Protein AF-A0A317PC84-F1 (afdb_monomer_lite)

Foldseek 3Di:
DDDDPPPPQQQAAFLVLQVPDDDPPLDDPLVVVVSVVQVVQDDSGAGHAPVVDDLQVCCVSFVAKFKWFFDDDDDPPPGFIAGQGHRDDPDDQWADGDHPDGPVVTDDPVCNVVVVVQQSVCQRHQHKDKDFFDWGQGPNDTWTKIKIWGWHQDPPSGIMIIIGIDTNPVPD

pLDDT: mean 80.76, std 15.71, range [37.75, 96.94]

Radius of gyration: 16.22 Å; chains: 1; bounding box: 39×32×60 Å

Organism: NCBI:txid274592

Sequence (172 aa):
MSDNETARSPVFASAEAINQFSLPAGAPLAAKAFVALWHASRAHDRPPPAESFDLADLGGTYPYLARICERGGDYGPGGDLIWAECATMASWPFARPVIGKPLSESLPAHSVRRVQAAFREVIATGMPSYFEITTWLHDGSELALGRLAVPVEGALGSVDLLALWVPRDDIR

InterPro domains:
  IPR035965 PAS domain superfamily [SSF55785] (97-154)

Structure (mmCIF, N/CA/C/O backbone):
data_AF-A0A317PC84-F1
#
_entry.id   AF-A0A317PC84-F1
#
loop_
_atom_site.group_PDB
_atom_site.id
_atom_site.type_symbol
_atom_site.label_atom_id
_atom_site.label_alt_id
_atom_site.label_comp_id
_atom_site.label_asym_id
_atom_site.label_entity_id
_atom_site.label_seq_id
_atom_site.pdbx_PDB_ins_code
_atom_site.Cartn_x
_atom_site.Cartn_y
_atom_site.Cartn_z
_atom_site.occupancy
_atom_site.B_iso_or_equiv
_atom_site.auth_seq_id
_atom_site.auth_comp_id
_atom_site.auth_asym_id
_atom_site.auth_atom_id
_atom_site.pdbx_PDB_model_num
ATOM 1 N N . MET A 1 1 ? 8.770 17.722 -37.851 1.00 37.75 1 MET A N 1
ATOM 2 C CA . MET A 1 1 ? 9.862 17.247 -36.980 1.00 37.75 1 MET A CA 1
ATOM 3 C C . MET A 1 1 ? 9.185 16.877 -35.682 1.00 37.75 1 MET A C 1
ATOM 5 O O . MET A 1 1 ? 8.698 17.768 -35.007 1.00 37.75 1 MET A O 1
ATOM 9 N N . SER A 1 2 ? 8.963 15.582 -35.472 1.00 39.25 2 SER A N 1
ATOM 10 C CA . SER A 1 2 ? 8.292 15.074 -34.277 1.00 39.25 2 SER A CA 1
ATOM 11 C C . SER A 1 2 ? 9.354 14.930 -33.201 1.00 39.25 2 SER A C 1
ATOM 13 O O . SER A 1 2 ? 10.253 14.101 -33.349 1.00 39.25 2 SER A O 1
ATOM 15 N N . ASP A 1 3 ? 9.292 15.784 -32.186 1.00 39.38 3 ASP A N 1
ATOM 16 C CA . ASP A 1 3 ? 10.182 15.686 -31.040 1.00 39.38 3 ASP A CA 1
ATOM 17 C C . ASP A 1 3 ? 9.847 14.415 -30.265 1.00 39.38 3 ASP A C 1
ATOM 19 O O . ASP A 1 3 ? 8.717 14.168 -29.847 1.00 39.38 3 ASP A O 1
ATOM 23 N N . ASN A 1 4 ? 10.867 13.572 -30.170 1.00 39.25 4 ASN A N 1
ATOM 24 C CA . ASN A 1 4 ? 10.875 12.304 -29.473 1.00 39.25 4 ASN A CA 1
ATOM 25 C C . ASN A 1 4 ? 10.811 12.618 -27.970 1.00 39.25 4 ASN A C 1
ATOM 27 O O . ASN A 1 4 ? 11.842 12.892 -27.346 1.00 39.25 4 ASN A O 1
ATOM 31 N N . GLU A 1 5 ? 9.609 12.628 -27.389 1.00 40.06 5 GLU A N 1
ATOM 32 C CA . GLU A 1 5 ? 9.440 12.626 -25.937 1.00 40.06 5 GLU A CA 1
ATOM 33 C C . GLU A 1 5 ? 10.105 11.356 -25.408 1.00 40.06 5 GLU A C 1
ATOM 35 O O . GLU A 1 5 ? 9.612 10.237 -25.536 1.00 40.06 5 GLU A O 1
ATOM 40 N N . THR A 1 6 ? 11.314 11.535 -24.886 1.00 42.50 6 THR A N 1
ATOM 41 C CA . THR A 1 6 ? 12.069 10.473 -24.244 1.00 42.50 6 THR A CA 1
ATOM 42 C C . THR A 1 6 ? 11.286 10.121 -22.994 1.00 42.50 6 THR A C 1
ATOM 44 O O . THR A 1 6 ? 11.339 10.863 -22.013 1.00 42.50 6 THR A O 1
ATOM 47 N N . ALA A 1 7 ? 10.527 9.024 -23.049 1.00 40.84 7 ALA A N 1
ATOM 48 C CA . ALA A 1 7 ? 9.950 8.398 -21.873 1.00 40.84 7 ALA A CA 1
ATOM 49 C C . ALA A 1 7 ? 11.092 8.225 -20.867 1.00 40.84 7 ALA A C 1
ATOM 51 O O . ALA A 1 7 ? 11.995 7.410 -21.063 1.00 40.84 7 ALA A O 1
ATOM 52 N N . ARG A 1 8 ? 11.127 9.083 -19.844 1.00 42.31 8 ARG A N 1
ATOM 53 C CA . ARG A 1 8 ? 12.091 8.951 -18.759 1.00 42.31 8 ARG A CA 1
ATOM 54 C C . ARG A 1 8 ? 11.723 7.659 -18.056 1.00 42.31 8 ARG A C 1
ATOM 56 O O . ARG A 1 8 ? 10.732 7.628 -17.333 1.00 42.31 8 ARG A O 1
ATOM 63 N N . SER A 1 9 ? 12.496 6.604 -18.296 1.00 45.34 9 SER A N 1
ATOM 64 C CA . SER A 1 9 ? 12.434 5.416 -17.458 1.00 45.34 9 SER A CA 1
ATOM 65 C C . SER A 1 9 ? 12.552 5.872 -16.002 1.00 45.34 9 SER A C 1
ATOM 67 O O . SER A 1 9 ? 13.423 6.704 -15.714 1.00 45.34 9 SER A O 1
ATOM 69 N N . PRO A 1 10 ? 11.676 5.401 -15.102 1.00 52.06 10 PRO A N 1
ATOM 70 C CA . PRO A 1 10 ? 11.733 5.782 -13.701 1.00 52.06 10 PRO A CA 1
ATOM 71 C C . PRO A 1 10 ? 13.141 5.511 -13.167 1.00 52.06 10 PRO A C 1
ATOM 73 O O . PRO A 1 10 ? 13.711 4.436 -13.370 1.00 52.06 10 PRO A O 1
ATOM 76 N N . VAL A 1 11 ? 13.732 6.524 -12.531 1.00 58.62 11 VAL A N 1
ATOM 77 C CA . VAL A 1 11 ? 15.004 6.371 -11.826 1.00 58.62 11 VAL A CA 1
ATOM 78 C C . VAL A 1 11 ? 14.671 5.647 -10.532 1.00 58.62 11 VAL A C 1
ATOM 80 O O . VAL A 1 11 ? 14.363 6.272 -9.521 1.00 58.62 11 VAL A O 1
ATOM 83 N N . PHE A 1 12 ? 14.664 4.319 -10.587 1.00 62.81 12 PHE A N 1
ATOM 84 C CA . PHE A 1 12 ? 14.553 3.512 -9.384 1.00 62.81 12 PHE A CA 1
ATOM 85 C C . PHE A 1 12 ? 15.730 3.828 -8.463 1.00 62.81 12 PHE A C 1
ATOM 87 O O . PHE A 1 12 ? 16.872 3.978 -8.911 1.00 62.81 12 PHE A O 1
ATOM 94 N N . ALA A 1 13 ? 15.450 3.921 -7.168 1.00 61.47 13 ALA A N 1
ATOM 95 C CA . ALA A 1 13 ? 16.477 3.918 -6.151 1.00 61.47 13 ALA A CA 1
ATOM 96 C C . ALA A 1 13 ? 17.392 2.709 -6.339 1.00 61.47 13 ALA A C 1
ATOM 98 O O . ALA A 1 13 ? 16.987 1.669 -6.867 1.00 61.47 13 ALA A O 1
ATOM 99 N N . SER A 1 14 ? 18.646 2.853 -5.913 1.00 65.88 14 SER A N 1
ATOM 100 C CA . SER A 1 14 ? 19.594 1.753 -6.010 1.00 65.88 14 SER A CA 1
ATOM 101 C C . SER A 1 14 ? 19.043 0.523 -5.288 1.00 65.88 14 SER A C 1
ATOM 103 O O . SER A 1 14 ? 18.379 0.627 -4.252 1.00 65.88 14 SER A O 1
ATOM 105 N N . ALA A 1 15 ? 19.365 -0.657 -5.815 1.00 65.88 15 ALA A N 1
ATOM 106 C CA . ALA A 1 15 ? 19.045 -1.927 -5.176 1.00 65.88 15 ALA A CA 1
ATOM 107 C C . ALA A 1 15 ? 19.463 -1.952 -3.701 1.00 65.88 15 ALA A C 1
ATOM 109 O O . ALA A 1 15 ? 18.762 -2.490 -2.852 1.00 65.88 15 ALA A O 1
ATOM 110 N N . GLU A 1 16 ? 20.582 -1.301 -3.385 1.00 66.25 16 GLU A N 1
ATOM 111 C CA . GLU A 1 16 ? 21.081 -1.123 -2.029 1.00 66.25 16 GLU A CA 1
ATOM 112 C C . GLU A 1 16 ? 20.117 -0.331 -1.133 1.00 66.25 16 GLU A C 1
ATOM 114 O O . GLU A 1 16 ? 19.803 -0.795 -0.039 1.00 66.25 16 GLU A O 1
ATOM 119 N N . ALA A 1 17 ? 19.591 0.808 -1.588 1.00 71.19 17 ALA A N 1
ATOM 120 C CA . ALA A 1 17 ? 18.633 1.594 -0.810 1.00 71.19 17 ALA A CA 1
ATOM 121 C C . ALA A 1 17 ? 17.329 0.812 -0.572 1.00 71.19 17 ALA A C 1
ATOM 123 O O . ALA A 1 17 ? 16.792 0.800 0.536 1.00 71.19 17 ALA A O 1
ATOM 124 N N . ILE A 1 18 ? 16.873 0.075 -1.587 1.00 71.75 18 ILE A N 1
ATOM 125 C CA . ILE A 1 18 ? 15.720 -0.822 -1.479 1.00 71.75 18 ILE A CA 1
ATOM 126 C C . ILE A 1 18 ? 16.003 -1.975 -0.498 1.00 71.75 18 ILE A C 1
ATOM 128 O O . ILE A 1 18 ? 15.144 -2.311 0.312 1.00 71.75 18 ILE A O 1
ATOM 132 N N . ASN A 1 19 ? 17.206 -2.561 -0.518 1.00 71.88 19 ASN A N 1
ATOM 133 C CA . ASN A 1 19 ? 17.646 -3.608 0.417 1.00 71.88 19 ASN A CA 1
ATOM 134 C C . ASN A 1 19 ? 17.728 -3.127 1.869 1.00 71.88 19 ASN A C 1
ATOM 136 O O . ASN A 1 19 ? 17.563 -3.931 2.782 1.00 71.88 19 ASN A O 1
ATOM 140 N N . GLN A 1 20 ? 18.018 -1.845 2.075 1.00 79.38 20 GLN A N 1
ATOM 141 C CA . GLN A 1 20 ? 18.175 -1.242 3.397 1.00 79.38 20 GLN A CA 1
ATOM 142 C C . GLN A 1 20 ? 16.850 -0.772 4.005 1.00 79.38 20 GLN A C 1
ATOM 144 O O . GLN A 1 20 ? 16.816 -0.428 5.191 1.00 79.38 20 GLN A O 1
ATOM 149 N N . PHE A 1 21 ? 15.758 -0.763 3.230 1.00 84.50 21 PHE A N 1
ATOM 150 C CA . PHE A 1 21 ? 14.449 -0.437 3.775 1.00 84.50 21 PHE A CA 1
ATOM 151 C C . PHE A 1 21 ? 14.103 -1.399 4.914 1.00 84.50 21 PHE A C 1
ATOM 153 O O . PHE A 1 21 ? 14.068 -2.617 4.756 1.00 84.50 21 PHE A O 1
ATOM 160 N N . SER A 1 22 ? 13.832 -0.831 6.081 1.00 85.31 22 SER A N 1
ATOM 161 C CA . SER A 1 22 ? 13.409 -1.574 7.256 1.00 85.31 22 SER A CA 1
ATOM 162 C C . SER A 1 22 ? 12.293 -0.818 7.956 1.00 85.31 22 SER A C 1
ATOM 164 O O . SER A 1 22 ? 12.252 0.413 7.984 1.00 85.31 22 SER A O 1
ATOM 166 N N . LEU A 1 23 ? 11.348 -1.575 8.504 1.00 89.94 23 LEU A N 1
ATOM 167 C CA . LEU A 1 23 ? 10.291 -1.007 9.324 1.00 89.94 23 LEU A CA 1
ATOM 168 C C . LEU A 1 23 ? 10.828 -0.668 10.719 1.00 89.94 23 LEU A C 1
ATOM 170 O O . LEU A 1 23 ? 11.702 -1.379 11.225 1.00 89.94 23 LEU A O 1
ATOM 174 N N . PRO A 1 24 ? 10.270 0.355 11.390 1.00 88.44 24 PRO A N 1
ATOM 175 C CA . PRO A 1 24 ? 10.608 0.633 12.777 1.00 88.44 24 PRO A CA 1
ATOM 176 C C . PRO A 1 24 ? 10.289 -0.574 13.669 1.00 88.44 24 PRO A C 1
ATOM 178 O O . PRO A 1 24 ? 9.387 -1.371 13.389 1.00 88.44 24 PRO A O 1
ATOM 181 N N . ALA A 1 25 ? 11.008 -0.695 14.788 1.00 86.69 25 ALA A N 1
ATOM 182 C CA . ALA A 1 25 ? 10.859 -1.819 15.713 1.00 86.69 25 ALA A CA 1
ATOM 183 C C . ALA A 1 25 ? 9.411 -1.996 16.215 1.00 86.69 25 ALA A C 1
ATOM 185 O O . ALA A 1 25 ? 8.972 -3.131 16.405 1.00 86.69 25 ALA A O 1
ATOM 186 N N . GLY A 1 26 ? 8.658 -0.898 16.352 1.00 85.56 26 GLY A N 1
ATOM 187 C CA . GLY A 1 26 ? 7.251 -0.883 16.767 1.00 85.56 26 GLY A CA 1
ATOM 188 C C . GLY A 1 26 ? 6.225 -1.159 15.661 1.00 85.56 26 GLY A C 1
ATOM 189 O O . GLY A 1 26 ? 5.034 -1.185 15.950 1.00 85.56 26 GLY A O 1
ATOM 190 N N . ALA A 1 27 ? 6.634 -1.376 14.405 1.00 89.06 27 ALA A N 1
ATOM 191 C CA . ALA A 1 27 ? 5.675 -1.652 13.336 1.00 89.06 27 ALA A CA 1
ATOM 192 C C . ALA A 1 27 ? 4.891 -2.959 13.598 1.00 89.06 27 ALA A C 1
ATOM 194 O O . ALA A 1 27 ? 5.493 -3.945 14.054 1.00 89.06 27 ALA A O 1
ATOM 195 N N . PRO A 1 28 ? 3.584 -3.013 13.259 1.00 89.75 28 PRO A N 1
ATOM 196 C CA . PRO A 1 28 ? 2.767 -4.213 13.406 1.00 89.75 28 PRO A CA 1
ATOM 197 C C . PRO A 1 28 ? 3.374 -5.433 12.719 1.00 89.75 28 PRO A C 1
ATOM 199 O O . PRO A 1 28 ? 3.967 -5.329 11.640 1.00 89.75 28 PRO A O 1
ATOM 202 N N . LEU A 1 29 ? 3.168 -6.611 13.313 1.00 91.12 29 LEU A N 1
ATOM 203 C CA . LEU A 1 29 ? 3.683 -7.871 12.774 1.00 91.12 29 LEU A CA 1
ATOM 204 C C . LEU A 1 29 ? 3.197 -8.121 11.340 1.00 91.12 29 LEU A C 1
ATOM 206 O O . LEU A 1 29 ? 3.980 -8.563 10.506 1.00 91.12 29 LEU A O 1
ATOM 210 N N . ALA A 1 30 ? 1.946 -7.762 11.033 1.00 92.19 30 ALA A N 1
ATOM 211 C CA . ALA A 1 30 ? 1.393 -7.868 9.685 1.00 92.19 30 ALA A CA 1
ATOM 212 C C . ALA A 1 30 ? 2.185 -7.038 8.658 1.00 92.19 30 ALA A C 1
ATOM 214 O O . ALA A 1 30 ? 2.511 -7.544 7.588 1.00 92.19 30 ALA A O 1
ATOM 215 N N . ALA A 1 31 ? 2.575 -5.802 8.996 1.00 93.25 31 ALA A N 1
ATOM 216 C CA . ALA A 1 31 ? 3.397 -4.975 8.110 1.00 93.25 31 ALA A CA 1
ATOM 217 C C . ALA A 1 31 ? 4.792 -5.584 7.910 1.00 93.25 31 ALA A C 1
ATOM 219 O O . ALA A 1 31 ? 5.275 -5.648 6.783 1.00 93.25 31 ALA A O 1
ATOM 220 N N . LYS A 1 32 ? 5.418 -6.092 8.981 1.00 94.12 32 LYS A N 1
ATOM 221 C CA . LYS A 1 32 ? 6.720 -6.781 8.904 1.00 94.12 32 LYS A CA 1
ATOM 222 C C . LYS A 1 32 ? 6.664 -8.029 8.029 1.00 94.12 32 LYS A C 1
ATOM 224 O O . LYS A 1 32 ? 7.528 -8.208 7.176 1.00 94.12 32 LYS A O 1
ATOM 229 N N . ALA A 1 33 ? 5.634 -8.854 8.203 1.00 94.88 33 ALA A N 1
ATOM 230 C CA . ALA A 1 33 ? 5.417 -10.041 7.387 1.00 94.88 33 ALA A CA 1
ATOM 231 C C . ALA A 1 33 ? 5.212 -9.679 5.908 1.00 94.88 33 ALA A C 1
ATOM 233 O O . ALA A 1 33 ? 5.800 -10.316 5.038 1.00 94.88 33 ALA A O 1
ATOM 234 N N . PHE A 1 34 ? 4.443 -8.624 5.621 1.00 95.81 34 PHE A N 1
ATOM 235 C CA . PHE A 1 34 ? 4.220 -8.174 4.247 1.00 95.81 34 PHE A CA 1
ATOM 236 C C . PHE A 1 34 ? 5.494 -7.626 3.587 1.00 95.81 34 PHE A C 1
ATOM 238 O O . PHE A 1 34 ? 5.774 -7.947 2.436 1.00 95.81 34 PHE A O 1
ATOM 245 N N . VAL A 1 35 ? 6.315 -6.856 4.313 1.00 93.94 35 VAL A N 1
ATOM 246 C CA . VAL A 1 35 ? 7.624 -6.396 3.807 1.00 93.94 35 VAL A CA 1
ATOM 247 C C . VAL A 1 35 ? 8.547 -7.576 3.507 1.00 93.94 35 VAL A C 1
ATOM 249 O O . VAL A 1 35 ? 9.210 -7.580 2.473 1.00 93.94 35 VAL A O 1
ATOM 252 N N . ALA A 1 36 ? 8.563 -8.603 4.360 1.00 93.44 36 ALA A N 1
ATOM 253 C CA . ALA A 1 36 ? 9.336 -9.817 4.105 1.00 93.44 36 ALA A CA 1
ATOM 254 C C . ALA A 1 36 ? 8.846 -10.563 2.851 1.00 93.44 36 ALA A C 1
ATOM 256 O O . ALA A 1 36 ? 9.670 -10.973 2.035 1.00 93.44 36 ALA A O 1
ATOM 257 N N . LEU A 1 37 ? 7.525 -10.685 2.661 1.00 94.81 37 LEU A N 1
ATOM 258 C CA . LEU A 1 37 ? 6.926 -11.254 1.448 1.00 94.81 37 LEU A CA 1
ATOM 259 C C . LEU A 1 37 ? 7.339 -10.466 0.196 1.00 94.81 37 LEU A C 1
ATOM 261 O O . LEU A 1 37 ? 7.767 -11.051 -0.800 1.00 94.81 37 LEU A O 1
ATOM 265 N N . TRP A 1 38 ? 7.262 -9.137 0.260 1.00 94.50 38 TRP A N 1
ATOM 266 C CA . T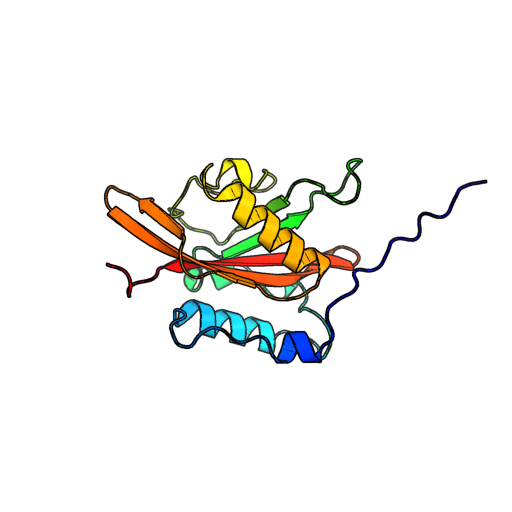RP A 1 38 ? 7.674 -8.261 -0.832 1.00 94.50 38 TRP A CA 1
ATOM 267 C C . TRP A 1 38 ? 9.167 -8.413 -1.163 1.00 94.50 38 TRP A C 1
ATOM 269 O O . TRP A 1 38 ? 9.526 -8.606 -2.324 1.00 94.50 38 TRP A O 1
ATOM 279 N N . HIS A 1 39 ? 10.040 -8.431 -0.150 1.00 90.81 39 HIS A N 1
ATOM 280 C CA . HIS A 1 39 ? 11.472 -8.669 -0.342 1.00 90.81 39 HIS A CA 1
ATOM 281 C C . HIS A 1 39 ? 11.793 -10.057 -0.897 1.00 90.81 39 HIS A C 1
ATOM 283 O O . HIS A 1 39 ? 12.761 -10.187 -1.643 1.00 90.81 39 HIS A O 1
ATOM 289 N N . ALA A 1 40 ? 11.031 -11.087 -0.529 1.00 91.19 40 ALA A N 1
ATOM 290 C CA . ALA A 1 40 ? 11.234 -12.446 -1.029 1.00 91.19 40 ALA A CA 1
ATOM 291 C C . ALA A 1 40 ? 10.813 -12.601 -2.499 1.00 91.19 40 ALA A C 1
ATOM 293 O O . ALA A 1 40 ? 11.333 -13.469 -3.194 1.00 91.19 40 ALA A O 1
ATOM 294 N N . SER A 1 41 ? 9.897 -11.752 -2.971 1.00 89.12 41 SER A N 1
ATOM 295 C CA . SER A 1 41 ? 9.319 -11.835 -4.320 1.00 89.12 41 SER A CA 1
ATOM 296 C C . SER A 1 41 ? 10.120 -11.070 -5.380 1.00 89.12 41 SER A C 1
ATOM 298 O O . SER A 1 41 ? 9.816 -11.155 -6.567 1.00 89.12 41 SER A O 1
ATOM 300 N N . ARG A 1 42 ? 11.127 -10.288 -4.975 1.00 81.94 42 ARG A N 1
ATOM 301 C CA . ARG A 1 42 ? 11.867 -9.390 -5.874 1.00 81.94 42 ARG A CA 1
ATOM 302 C C . ARG A 1 42 ? 13.042 -10.079 -6.574 1.00 81.94 42 ARG A C 1
ATOM 304 O O . ARG A 1 42 ? 13.745 -10.901 -5.983 1.00 81.94 42 ARG A O 1
ATOM 311 N N . ALA A 1 43 ? 13.335 -9.648 -7.797 1.00 74.38 43 ALA A N 1
ATOM 312 C CA . ALA A 1 43 ? 14.650 -9.851 -8.404 1.00 74.38 43 ALA A CA 1
ATOM 313 C C . ALA A 1 43 ? 15.636 -8.812 -7.833 1.00 74.38 43 ALA A C 1
ATOM 315 O O . ALA A 1 43 ? 15.213 -7.714 -7.491 1.00 74.38 43 ALA A O 1
ATOM 316 N N . HIS A 1 44 ? 16.929 -9.152 -7.713 1.00 68.94 44 HIS A N 1
ATOM 317 C CA . HIS A 1 44 ? 17.935 -8.418 -6.912 1.00 68.94 44 HIS A CA 1
ATOM 318 C C . HIS A 1 44 ? 17.799 -6.884 -6.908 1.00 68.94 44 HIS A C 1
ATOM 320 O O . HIS A 1 44 ? 17.782 -6.289 -5.832 1.00 68.94 44 HIS A O 1
ATOM 326 N N . ASP A 1 45 ? 17.636 -6.276 -8.086 1.00 73.00 45 ASP A N 1
ATOM 327 C CA . ASP A 1 45 ? 17.705 -4.822 -8.256 1.00 73.00 45 ASP A CA 1
ATOM 328 C C . ASP A 1 45 ? 16.396 -4.196 -8.752 1.00 73.00 45 ASP A C 1
ATOM 330 O O . ASP A 1 45 ? 16.399 -3.069 -9.250 1.00 73.00 45 ASP A O 1
ATOM 334 N N . ARG A 1 46 ? 15.276 -4.925 -8.683 1.00 79.38 46 ARG A N 1
ATOM 335 C CA . ARG A 1 46 ? 13.998 -4.466 -9.238 1.00 79.38 46 ARG A CA 1
ATOM 336 C C . ARG A 1 46 ? 12.831 -4.733 -8.298 1.00 79.38 46 ARG A C 1
ATOM 338 O O . ARG A 1 46 ? 12.850 -5.744 -7.594 1.00 79.38 46 ARG A O 1
ATOM 345 N N . PRO A 1 47 ? 11.805 -3.864 -8.280 1.00 86.88 47 PRO A N 1
ATOM 346 C CA . PRO A 1 47 ? 10.544 -4.202 -7.642 1.00 86.88 47 PRO A CA 1
ATOM 347 C C . PRO A 1 47 ? 9.999 -5.534 -8.190 1.00 86.88 47 PRO A C 1
ATOM 349 O O . PRO A 1 47 ? 10.250 -5.876 -9.345 1.00 86.88 47 PRO A O 1
ATOM 352 N N . PRO A 1 48 ? 9.276 -6.317 -7.380 1.00 91.25 48 PRO A N 1
ATOM 353 C CA . PRO A 1 48 ? 8.626 -7.519 -7.872 1.00 91.25 48 PRO A CA 1
ATOM 354 C C . PRO A 1 48 ? 7.502 -7.167 -8.866 1.00 91.25 48 PRO A C 1
ATOM 356 O O . PRO A 1 48 ? 6.900 -6.095 -8.739 1.00 91.25 48 PRO A O 1
ATOM 359 N N . PRO A 1 49 ? 7.180 -8.061 -9.817 1.00 91.56 49 PRO A N 1
ATOM 360 C CA . PRO A 1 49 ? 6.042 -7.877 -10.710 1.00 91.56 49 PRO A CA 1
ATOM 361 C C . PRO A 1 49 ? 4.736 -7.782 -9.923 1.00 91.56 49 PRO A C 1
ATOM 363 O O . PRO A 1 49 ? 4.529 -8.558 -8.984 1.00 91.56 49 PRO A O 1
ATOM 366 N N . ALA A 1 50 ? 3.832 -6.878 -10.310 1.00 92.19 50 ALA A N 1
ATOM 367 C CA . ALA A 1 50 ? 2.532 -6.742 -9.655 1.00 92.19 50 ALA A CA 1
ATOM 368 C C . ALA A 1 50 ? 1.728 -8.054 -9.690 1.00 92.19 50 ALA A C 1
ATOM 370 O O . ALA A 1 50 ? 1.057 -8.383 -8.715 1.00 92.19 50 ALA A O 1
ATOM 371 N N . GLU A 1 51 ? 1.848 -8.841 -10.763 1.00 91.12 51 GLU A N 1
ATOM 372 C CA . GLU A 1 51 ? 1.205 -10.154 -10.911 1.00 91.12 51 GLU A CA 1
ATOM 373 C C . GLU A 1 51 ? 1.714 -11.227 -9.936 1.00 91.12 51 GLU A C 1
ATOM 375 O O . GLU A 1 51 ? 1.093 -12.278 -9.808 1.00 91.12 51 GLU A O 1
ATOM 380 N N . SER A 1 52 ? 2.813 -10.972 -9.217 1.00 93.31 52 SER A N 1
ATOM 381 C CA . SER A 1 52 ? 3.286 -11.869 -8.150 1.00 93.31 52 SER A CA 1
ATOM 382 C C . SER A 1 52 ? 2.419 -11.795 -6.886 1.00 93.31 52 SER A C 1
ATOM 384 O O . SER A 1 52 ? 2.634 -12.565 -5.951 1.00 93.31 52 SER A O 1
ATOM 386 N N . PHE A 1 53 ? 1.458 -10.868 -6.837 1.00 94.75 53 PHE A N 1
ATOM 387 C CA . PHE A 1 53 ? 0.600 -10.624 -5.684 1.00 94.75 53 PHE A CA 1
ATOM 388 C C . PHE A 1 53 ? -0.869 -10.750 -6.084 1.00 94.75 53 PHE A C 1
ATOM 390 O O . PHE A 1 53 ? -1.475 -9.801 -6.574 1.00 94.75 53 PHE A O 1
ATOM 397 N N . ASP A 1 54 ? -1.456 -11.916 -5.824 1.00 94.00 54 ASP A N 1
ATOM 398 C CA . ASP A 1 54 ? -2.902 -12.106 -5.928 1.00 94.00 54 ASP A CA 1
ATOM 399 C C . ASP A 1 54 ? -3.586 -11.493 -4.693 1.00 94.00 54 ASP A C 1
ATOM 401 O O . ASP A 1 54 ? -3.475 -12.005 -3.575 1.00 94.00 54 ASP A O 1
ATOM 405 N N . LEU A 1 55 ? -4.269 -10.357 -4.868 1.00 93.94 55 LEU A N 1
ATOM 406 C CA . LEU A 1 55 ? -4.927 -9.653 -3.761 1.00 93.94 55 LEU A CA 1
ATOM 407 C C . LEU A 1 55 ? -6.178 -10.379 -3.253 1.00 93.94 55 LEU A C 1
ATOM 409 O O . LEU A 1 55 ? -6.588 -10.130 -2.113 1.00 93.94 55 LEU A O 1
ATOM 413 N N . ALA A 1 56 ? -6.786 -11.259 -4.051 1.00 90.81 56 ALA A N 1
ATOM 414 C CA . ALA A 1 56 ? -7.900 -12.078 -3.594 1.00 90.81 56 ALA A CA 1
ATOM 415 C C . ALA A 1 56 ? -7.405 -13.127 -2.589 1.00 90.81 56 ALA A C 1
ATOM 417 O O . ALA A 1 56 ? -7.982 -13.244 -1.504 1.00 90.81 56 ALA A O 1
ATOM 418 N N . ASP A 1 57 ? -6.290 -13.792 -2.897 1.00 92.44 57 ASP A N 1
ATOM 419 C CA . ASP A 1 57 ? -5.664 -14.779 -2.008 1.00 92.44 57 ASP A CA 1
ATOM 420 C C . ASP A 1 57 ? -5.021 -14.120 -0.779 1.00 92.44 57 ASP A C 1
ATOM 422 O O . ASP A 1 57 ? -5.195 -14.565 0.361 1.00 92.44 57 ASP A O 1
ATOM 426 N N . LEU A 1 58 ? -4.314 -13.004 -0.982 1.00 93.25 58 LEU A N 1
ATOM 427 C CA . LEU A 1 58 ? -3.660 -12.271 0.103 1.00 93.25 58 LEU A CA 1
ATOM 428 C C . LEU A 1 58 ? -4.657 -11.582 1.039 1.00 93.25 58 LEU A C 1
ATOM 430 O O . LEU A 1 58 ? -4.320 -11.339 2.200 1.00 93.25 58 LEU A O 1
ATOM 434 N N . GLY A 1 59 ? -5.880 -11.302 0.580 1.00 90.25 59 GLY A N 1
ATOM 435 C CA . GLY A 1 59 ? -6.891 -10.565 1.336 1.00 90.25 59 GLY A CA 1
ATOM 436 C C . GLY A 1 59 ? -7.306 -11.220 2.655 1.00 90.25 59 GLY A C 1
ATOM 437 O O . GLY A 1 59 ? -7.655 -10.513 3.598 1.00 90.25 59 GLY A O 1
ATOM 438 N N . GLY A 1 60 ? -7.190 -12.547 2.778 1.00 89.88 60 GLY A N 1
ATOM 439 C CA . GLY A 1 60 ? -7.428 -13.241 4.050 1.00 89.88 60 GLY A CA 1
ATOM 440 C C . GLY A 1 60 ? -6.405 -12.890 5.139 1.00 89.88 60 GLY A C 1
ATOM 441 O O . GLY A 1 60 ? -6.737 -12.886 6.322 1.00 89.88 60 GLY A O 1
ATOM 442 N N . THR A 1 61 ? -5.172 -12.560 4.742 1.00 92.06 61 THR A N 1
ATOM 443 C CA . THR A 1 61 ? -4.077 -12.186 5.658 1.00 92.06 61 THR A CA 1
ATOM 444 C C . THR A 1 61 ? -3.910 -10.668 5.756 1.00 92.06 61 THR A C 1
ATOM 446 O O . THR A 1 61 ? -3.615 -10.132 6.824 1.00 92.06 61 THR A O 1
ATOM 449 N N . TYR A 1 62 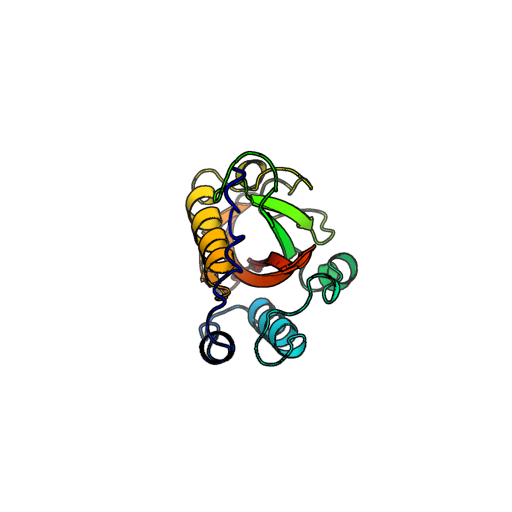? -4.111 -9.969 4.640 1.00 93.25 62 TYR A N 1
ATOM 450 C CA . TYR A 1 62 ? -3.890 -8.536 4.476 1.00 93.25 62 TYR A CA 1
ATOM 451 C C . TYR A 1 62 ? -5.176 -7.871 3.968 1.00 93.25 62 TYR A C 1
ATOM 453 O O . TYR A 1 62 ? -5.279 -7.506 2.797 1.00 93.25 62 TYR A O 1
ATOM 461 N N . PRO A 1 63 ? -6.187 -7.709 4.834 1.00 90.31 63 PRO A N 1
ATOM 462 C CA . PRO A 1 63 ? -7.540 -7.386 4.392 1.00 90.31 63 PRO A CA 1
ATOM 463 C C . PRO A 1 63 ? -7.699 -5.927 3.925 1.00 90.31 63 PRO A C 1
ATOM 465 O O . PRO A 1 63 ? -8.607 -5.618 3.161 1.00 90.31 63 PRO A O 1
ATOM 468 N N . TYR A 1 64 ? -6.769 -5.043 4.308 1.00 92.12 64 TYR A N 1
ATOM 469 C CA . TYR A 1 64 ? -6.681 -3.658 3.827 1.00 92.12 64 TYR A CA 1
ATOM 470 C C . TYR A 1 64 ? -5.532 -3.459 2.827 1.00 92.12 64 TYR A C 1
ATOM 472 O O . TYR A 1 64 ? -4.858 -2.426 2.839 1.00 92.12 64 TYR A O 1
ATOM 480 N N . LEU A 1 65 ? -5.252 -4.474 2.009 1.00 95.31 65 LEU A N 1
ATOM 481 C CA . LEU A 1 65 ? -4.282 -4.395 0.922 1.00 95.31 65 LEU A CA 1
ATOM 482 C C . LEU A 1 65 ? -4.950 -3.856 -0.346 1.00 95.31 65 LEU A C 1
ATOM 484 O O . LEU A 1 65 ? -6.058 -4.257 -0.701 1.00 95.31 65 LEU A O 1
ATOM 488 N N . ALA A 1 66 ? -4.266 -2.964 -1.053 1.00 95.88 66 ALA A N 1
ATOM 489 C CA . ALA A 1 66 ? -4.706 -2.453 -2.341 1.00 95.88 66 ALA A CA 1
ATOM 490 C C . ALA A 1 66 ? -3.533 -2.263 -3.299 1.00 95.88 66 ALA A C 1
ATOM 492 O O . ALA A 1 66 ? -2.422 -1.941 -2.876 1.00 95.88 66 ALA A O 1
ATOM 493 N N . ARG A 1 67 ? -3.810 -2.398 -4.596 1.00 95.81 67 ARG A N 1
ATOM 494 C CA . ARG A 1 67 ? -2.921 -1.950 -5.662 1.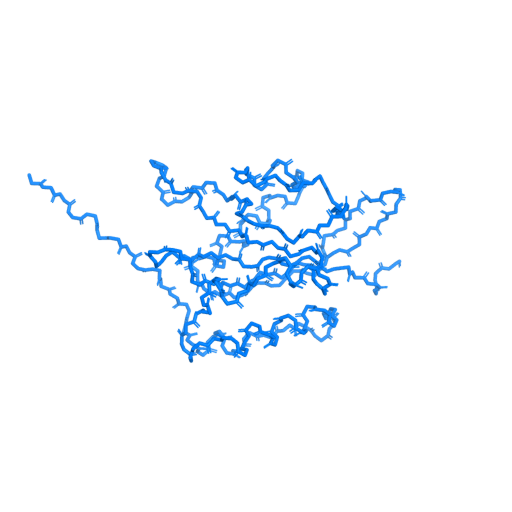00 95.81 67 ARG A CA 1
ATOM 495 C C . ARG A 1 67 ? -3.332 -0.553 -6.098 1.00 95.81 67 ARG A C 1
ATOM 497 O O . ARG A 1 67 ? -4.501 -0.315 -6.412 1.00 95.81 67 ARG A O 1
ATOM 504 N N . ILE A 1 68 ? -2.371 0.361 -6.112 1.00 94.94 68 ILE A N 1
ATOM 505 C CA . ILE A 1 68 ? -2.548 1.748 -6.539 1.00 94.94 68 ILE A CA 1
ATOM 506 C C . ILE A 1 68 ? -1.696 1.973 -7.782 1.00 94.94 68 ILE A C 1
ATOM 508 O O . ILE A 1 68 ? -0.522 1.611 -7.789 1.00 94.94 68 ILE A O 1
ATOM 512 N N . CYS A 1 69 ? -2.266 2.602 -8.802 1.00 90.56 69 CYS A N 1
ATOM 513 C CA . CYS A 1 69 ? -1.525 3.017 -9.989 1.00 90.56 69 CYS A CA 1
ATOM 514 C C . CYS A 1 69 ? -1.840 4.473 -10.343 1.00 90.56 69 CYS A C 1
ATOM 516 O O . CYS A 1 69 ? -2.847 5.041 -9.900 1.00 90.56 69 CYS A O 1
ATOM 518 N N . GLU A 1 70 ? -0.964 5.093 -11.131 1.00 88.06 70 GLU A N 1
ATOM 519 C CA . GLU A 1 70 ? -1.282 6.356 -11.794 1.00 88.06 70 GLU A CA 1
ATOM 520 C C . GLU A 1 70 ? -2.200 6.084 -12.986 1.00 88.06 70 GLU A C 1
ATOM 522 O O . GLU A 1 70 ? -1.928 5.233 -13.836 1.00 88.06 70 GLU A O 1
ATOM 527 N N . ARG A 1 71 ? -3.309 6.822 -13.070 1.00 80.69 71 ARG A N 1
ATOM 528 C CA . ARG A 1 71 ? -4.182 6.767 -14.240 1.00 80.69 71 ARG A CA 1
ATOM 529 C C . ARG A 1 71 ? -3.472 7.418 -15.430 1.00 80.69 71 ARG A C 1
ATOM 531 O O . ARG A 1 71 ? -3.306 8.634 -15.451 1.00 80.69 71 ARG A O 1
ATOM 538 N N . GLY A 1 72 ? -3.086 6.619 -16.425 1.00 63.53 72 GLY A N 1
ATOM 539 C CA . GLY A 1 72 ? -2.510 7.114 -17.680 1.00 63.53 72 GLY A CA 1
ATOM 540 C C . GLY A 1 72 ? -3.543 7.783 -18.603 1.00 63.53 72 GLY A C 1
ATOM 541 O O . GLY A 1 72 ? -4.640 7.254 -18.790 1.00 63.53 72 GLY A O 1
ATOM 542 N N . GLY A 1 73 ? -3.170 8.927 -19.192 1.00 49.12 73 GLY A N 1
ATOM 543 C CA . GLY A 1 73 ? -3.895 9.662 -20.247 1.00 49.12 73 GLY A CA 1
ATOM 544 C C . GLY A 1 73 ? -3.802 11.183 -20.064 1.00 49.12 73 GLY A C 1
ATOM 545 O O . GLY A 1 73 ? -4.037 11.609 -18.943 1.00 49.12 73 GLY A O 1
ATOM 546 N N . ASP A 1 74 ? -3.468 11.932 -21.137 1.00 42.22 74 ASP A N 1
ATOM 547 C CA . ASP A 1 74 ? -3.371 13.403 -21.416 1.00 42.22 74 ASP A CA 1
ATOM 548 C C . ASP A 1 74 ? -2.919 14.406 -20.333 1.00 42.22 74 ASP A C 1
ATOM 550 O O . ASP A 1 74 ? -2.447 15.503 -20.633 1.00 42.22 74 ASP A O 1
ATOM 554 N N . TYR A 1 75 ? -3.028 14.059 -19.068 1.00 42.47 75 TYR A N 1
ATOM 555 C CA . TYR A 1 75 ? -2.435 14.734 -17.942 1.00 42.47 75 TYR A CA 1
ATOM 556 C C . TYR A 1 75 ? -1.028 14.168 -17.828 1.00 42.47 75 TYR A C 1
ATOM 558 O O . TYR A 1 75 ? -0.858 12.971 -17.608 1.00 42.47 75 TYR A O 1
ATOM 566 N N . GLY A 1 76 ? -0.028 15.014 -18.073 1.00 40.50 76 GLY A N 1
ATOM 567 C CA . GLY A 1 76 ? 1.384 14.652 -18.004 1.00 40.50 76 GLY A CA 1
ATOM 568 C C . GLY A 1 76 ? 1.813 14.091 -16.633 1.00 40.50 76 GLY A C 1
ATOM 569 O O . GLY A 1 76 ? 0.979 13.691 -15.819 1.00 40.50 76 GLY A O 1
ATOM 570 N N . PRO A 1 77 ? 3.119 14.059 -16.322 1.00 47.38 77 PRO A N 1
ATOM 571 C CA . PRO A 1 77 ? 3.589 13.603 -15.010 1.00 47.38 77 PRO A CA 1
ATOM 572 C C . PRO A 1 77 ? 2.803 14.299 -13.881 1.00 47.38 77 PRO A C 1
ATOM 574 O O . PRO A 1 77 ? 2.816 15.527 -13.788 1.00 47.38 77 PRO A O 1
ATOM 577 N N . GLY A 1 78 ? 2.073 13.521 -13.067 1.00 57.34 78 GLY A N 1
ATOM 578 C CA . GLY A 1 78 ? 1.128 14.058 -12.077 1.00 57.34 78 GLY A CA 1
ATOM 579 C C . GLY A 1 78 ? -0.341 13.607 -12.181 1.00 57.34 78 GLY A C 1
ATOM 580 O O . GLY A 1 78 ? -1.162 14.148 -11.440 1.00 57.34 78 GLY A O 1
ATOM 581 N N . GLY A 1 79 ? -0.695 12.630 -13.027 1.00 71.25 79 GLY A N 1
ATOM 582 C CA . GLY A 1 79 ? -2.060 12.077 -13.130 1.00 71.25 79 GLY A CA 1
ATOM 583 C C . GLY A 1 79 ? -2.651 11.575 -11.799 1.00 71.25 79 GLY A C 1
ATOM 584 O O . GLY A 1 79 ? -1.930 11.400 -10.813 1.00 71.25 79 GLY A O 1
ATOM 585 N N . ASP A 1 80 ? -3.971 11.379 -11.733 1.00 84.75 80 ASP A N 1
ATOM 586 C CA . ASP A 1 80 ? -4.645 10.925 -10.508 1.00 84.75 80 ASP A CA 1
ATOM 587 C C . ASP A 1 80 ? -4.208 9.509 -10.108 1.00 84.75 80 ASP A C 1
ATOM 589 O O . ASP A 1 80 ? -4.171 8.594 -10.932 1.00 84.75 80 ASP A O 1
ATOM 593 N N . LEU A 1 81 ? -3.936 9.316 -8.813 1.00 91.56 81 LEU A N 1
ATOM 594 C CA . LEU A 1 81 ? -3.765 7.984 -8.235 1.00 91.56 81 LEU A CA 1
ATOM 595 C C . LEU A 1 81 ? -5.134 7.334 -8.067 1.00 91.56 81 LEU A C 1
ATOM 597 O O . LEU A 1 81 ? -6.026 7.930 -7.447 1.00 91.56 81 LEU A O 1
ATOM 601 N N . ILE A 1 82 ? -5.272 6.104 -8.556 1.00 93.44 82 ILE A N 1
ATOM 602 C CA . ILE A 1 82 ? -6.526 5.350 -8.520 1.00 93.44 82 ILE A CA 1
ATOM 603 C C . ILE A 1 82 ? -6.392 4.031 -7.761 1.00 93.44 82 ILE A C 1
ATOM 605 O O . ILE A 1 82 ? -5.315 3.439 -7.685 1.00 93.44 82 ILE A O 1
ATOM 609 N N . TRP A 1 83 ? -7.515 3.547 -7.234 1.00 94.19 83 TRP A N 1
ATOM 610 C CA . TRP A 1 83 ? -7.634 2.176 -6.739 1.00 94.19 83 TRP A CA 1
ATOM 611 C C . TRP A 1 83 ? -7.649 1.214 -7.932 1.00 94.19 83 TRP A C 1
ATOM 613 O O . TRP A 1 83 ? -8.664 1.100 -8.617 1.00 94.19 83 TRP A O 1
ATOM 623 N N . ALA A 1 84 ? -6.534 0.547 -8.215 1.00 93.12 84 ALA A N 1
ATOM 624 C CA . ALA A 1 84 ? -6.441 -0.404 -9.323 1.00 93.12 84 ALA A CA 1
ATOM 625 C C . ALA A 1 84 ? -7.049 -1.758 -8.944 1.00 93.12 84 ALA A C 1
ATOM 627 O O . ALA A 1 84 ? -7.759 -2.380 -9.728 1.00 93.12 84 ALA A O 1
ATOM 628 N N . GLU A 1 85 ? -6.787 -2.192 -7.715 1.00 94.31 85 GLU A N 1
ATOM 629 C CA . GLU A 1 85 ? -7.279 -3.445 -7.158 1.00 94.31 85 GLU A CA 1
ATOM 630 C C . GLU A 1 85 ? -7.320 -3.344 -5.635 1.00 94.31 85 GLU A C 1
ATOM 632 O O . GLU A 1 85 ? -6.580 -2.563 -5.034 1.00 94.31 85 GLU A O 1
ATOM 637 N N . CYS A 1 86 ? -8.189 -4.112 -4.991 1.00 93.44 86 CYS A N 1
ATOM 638 C CA . CYS A 1 86 ? -8.318 -4.148 -3.541 1.00 93.44 86 CYS A CA 1
ATOM 639 C C . CYS A 1 86 ? -8.543 -5.586 -3.092 1.00 93.44 86 CYS A C 1
ATOM 641 O O . CYS A 1 86 ? -9.301 -6.317 -3.730 1.00 93.44 86 CYS A O 1
ATOM 643 N N . ALA A 1 87 ? -7.946 -5.954 -1.960 1.00 90.69 87 ALA A N 1
ATOM 644 C CA . ALA A 1 87 ? -8.310 -7.164 -1.249 1.00 90.69 87 ALA A CA 1
ATOM 645 C C . ALA A 1 87 ? -9.818 -7.165 -0.959 1.00 90.69 87 ALA A C 1
ATOM 647 O O . ALA A 1 87 ? -10.422 -6.133 -0.631 1.00 90.69 87 ALA A O 1
ATOM 648 N N . THR A 1 88 ? -10.442 -8.334 -1.099 1.00 79.25 88 THR A N 1
ATOM 649 C CA . THR A 1 88 ? -11.876 -8.466 -0.842 1.00 79.25 88 THR A CA 1
ATOM 650 C C . THR A 1 88 ? -12.123 -8.358 0.656 1.00 79.25 88 THR A C 1
ATOM 652 O O . THR A 1 88 ? -11.754 -9.246 1.419 1.00 79.25 88 THR A O 1
ATOM 655 N N . MET A 1 89 ? -12.788 -7.283 1.078 1.00 76.12 89 MET A N 1
ATOM 656 C CA . MET A 1 89 ? -13.171 -7.081 2.471 1.00 76.12 89 MET A CA 1
ATOM 657 C C . MET A 1 89 ? -14.568 -6.477 2.594 1.00 76.12 89 MET A C 1
ATOM 659 O O . MET A 1 89 ? -14.971 -5.627 1.796 1.00 76.12 89 MET A O 1
ATOM 663 N N . ALA A 1 90 ? -15.300 -6.915 3.622 1.00 63.50 90 ALA A N 1
ATOM 664 C CA . ALA A 1 90 ? -16.653 -6.453 3.912 1.00 63.50 90 ALA A CA 1
ATOM 665 C C . ALA A 1 90 ? -16.704 -4.990 4.393 1.00 63.50 90 ALA A C 1
ATOM 667 O O . ALA A 1 90 ? -17.645 -4.279 4.049 1.00 63.50 90 ALA A O 1
ATOM 668 N N . SER A 1 91 ? -15.700 -4.536 5.154 1.00 77.06 91 SER A N 1
ATOM 669 C CA . SER A 1 91 ? -15.641 -3.177 5.701 1.00 77.06 91 SER A CA 1
ATOM 670 C C . SER A 1 91 ? -14.208 -2.652 5.714 1.00 77.06 91 SER A C 1
ATOM 672 O O . SER A 1 91 ? -13.336 -3.256 6.329 1.00 77.06 91 SER A O 1
ATOM 674 N N . TRP A 1 92 ? -13.973 -1.534 5.029 1.00 84.56 92 TRP A N 1
ATOM 675 C CA . TRP A 1 92 ? -12.727 -0.777 5.129 1.00 84.56 92 TRP A CA 1
ATOM 676 C C . TRP A 1 92 ? -12.820 0.190 6.317 1.00 84.56 92 TRP A C 1
ATOM 678 O O . TRP A 1 92 ? -13.919 0.624 6.665 1.00 84.56 92 TRP A O 1
ATOM 688 N N . PRO A 1 93 ? -11.694 0.609 6.919 1.00 78.00 93 PRO A N 1
ATOM 689 C CA . PRO A 1 93 ? -11.711 1.538 8.048 1.00 78.00 93 PRO A CA 1
ATOM 690 C C . PRO A 1 93 ? -12.122 2.961 7.626 1.00 78.00 93 PRO A C 1
ATOM 692 O O . PRO A 1 93 ? -12.208 3.868 8.449 1.00 78.00 93 PRO A O 1
ATOM 695 N N . PHE A 1 94 ? -12.381 3.154 6.332 1.00 81.75 94 PHE A N 1
ATOM 696 C CA . PHE A 1 94 ? -12.842 4.371 5.690 1.00 81.75 94 PHE A CA 1
ATOM 697 C C . PHE A 1 94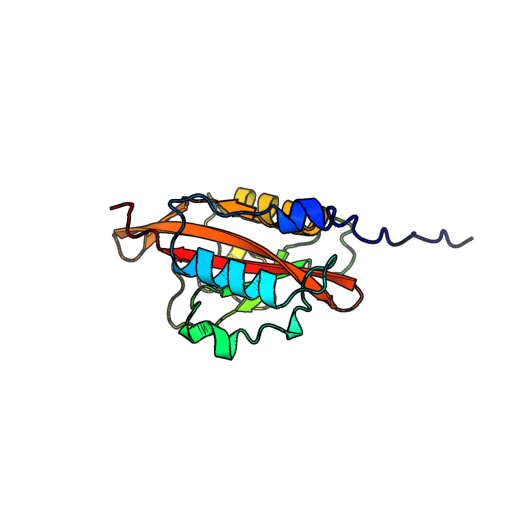 ? -13.817 4.052 4.561 1.00 81.75 94 PHE A C 1
ATOM 699 O O . PHE A 1 94 ? -14.172 2.891 4.351 1.00 81.75 94 PHE A O 1
ATOM 706 N N . ALA A 1 95 ? -14.269 5.082 3.839 1.00 84.62 95 ALA A N 1
ATOM 707 C CA . ALA A 1 95 ? -15.201 4.896 2.736 1.00 84.62 95 ALA A CA 1
ATOM 708 C C . ALA A 1 95 ? -14.649 3.861 1.748 1.00 84.62 95 ALA A C 1
ATOM 710 O O . ALA A 1 95 ? -13.502 3.945 1.318 1.00 84.62 95 ALA A O 1
ATOM 711 N N . ARG A 1 96 ? -15.460 2.855 1.417 1.00 86.62 96 ARG A N 1
ATOM 712 C CA . ARG A 1 96 ? -15.020 1.702 0.628 1.00 86.62 96 ARG A CA 1
ATOM 713 C C . ARG A 1 96 ? -14.281 2.151 -0.649 1.00 86.62 96 ARG A C 1
ATOM 715 O O . ARG A 1 96 ? -14.844 2.950 -1.402 1.00 86.62 96 ARG A O 1
ATOM 722 N N . PRO A 1 97 ? -13.064 1.640 -0.917 1.00 91.19 97 PRO A N 1
ATOM 723 C CA . PRO A 1 97 ? -12.394 1.811 -2.199 1.00 91.19 97 PRO A CA 1
ATOM 724 C C . PRO A 1 97 ? -13.287 1.417 -3.371 1.00 91.19 97 PRO A C 1
ATOM 726 O O . PRO A 1 97 ? -13.929 0.363 -3.351 1.00 91.19 97 PRO A O 1
ATOM 729 N N . VAL A 1 98 ? -13.306 2.253 -4.406 1.00 91.25 98 VAL A N 1
ATOM 730 C CA . VAL A 1 98 ? -13.999 1.961 -5.663 1.00 91.25 98 VAL A CA 1
ATOM 731 C C . VAL A 1 98 ? -12.952 1.821 -6.758 1.00 91.25 98 VAL A C 1
ATOM 733 O O . VAL A 1 98 ? -12.213 2.760 -7.044 1.00 91.25 98 VAL A O 1
ATOM 736 N N . ILE A 1 99 ? -12.883 0.640 -7.370 1.00 92.56 99 ILE A N 1
ATOM 737 C CA . ILE A 1 99 ? -11.901 0.348 -8.416 1.00 92.56 99 ILE A CA 1
ATOM 738 C C . ILE A 1 99 ? -12.057 1.321 -9.592 1.00 92.56 99 ILE A C 1
ATOM 740 O O . ILE A 1 99 ? -13.169 1.628 -10.024 1.00 92.56 99 ILE A O 1
ATOM 744 N N . GLY A 1 100 ? -10.931 1.835 -10.087 1.00 91.56 100 GLY A N 1
ATOM 745 C CA . GLY A 1 100 ? -10.862 2.840 -11.147 1.00 91.56 100 GLY A CA 1
ATOM 746 C C . GLY A 1 100 ? -11.157 4.273 -10.694 1.00 91.56 100 GLY A C 1
ATOM 747 O O . GLY A 1 100 ? -11.091 5.188 -11.519 1.00 91.56 100 GLY A O 1
ATOM 748 N N . LYS A 1 101 ? -11.483 4.496 -9.413 1.00 92.25 101 LYS A N 1
ATOM 749 C CA . LYS A 1 101 ? -11.734 5.833 -8.860 1.00 92.25 101 LYS A CA 1
ATOM 750 C C . LYS A 1 101 ? -10.505 6.423 -8.173 1.00 92.25 101 LYS A C 1
ATOM 752 O O . LYS A 1 101 ? -9.669 5.665 -7.671 1.00 92.25 101 LYS A O 1
ATOM 757 N N . PRO A 1 102 ? -10.400 7.764 -8.123 1.00 92.50 102 PRO A N 1
ATOM 758 C CA . PRO A 1 102 ? -9.348 8.443 -7.387 1.00 92.50 102 PRO A CA 1
ATOM 759 C C . PRO A 1 102 ? -9.321 8.061 -5.908 1.00 92.50 102 PRO A C 1
ATOM 761 O O . PRO A 1 102 ? -10.360 7.893 -5.265 1.00 92.50 102 PRO A O 1
ATOM 764 N N . LEU A 1 103 ? -8.120 8.040 -5.332 1.00 90.81 103 LEU A N 1
ATOM 765 C CA . LEU A 1 103 ? -7.921 7.826 -3.894 1.00 90.81 103 LEU A CA 1
ATOM 766 C C . LEU A 1 103 ? -8.713 8.812 -3.026 1.00 90.81 103 LEU A C 1
ATOM 768 O O . LEU A 1 103 ? -9.150 8.466 -1.929 1.00 90.81 103 LEU A O 1
ATOM 772 N N . SER A 1 104 ? -8.905 10.036 -3.520 1.00 88.94 104 SER A N 1
ATOM 773 C CA . SER A 1 104 ? -9.617 11.109 -2.829 1.00 88.94 104 SER A CA 1
ATOM 774 C C . SER A 1 104 ? -11.103 10.850 -2.607 1.00 88.94 104 SER A C 1
ATOM 776 O O . SER A 1 104 ? -11.678 11.489 -1.732 1.00 88.94 104 SER A O 1
ATOM 778 N N . GLU A 1 105 ? -11.720 9.923 -3.345 1.00 90.31 105 GLU A N 1
ATOM 779 C CA . GLU A 1 105 ? -13.129 9.565 -3.136 1.00 90.31 105 GLU A CA 1
ATOM 780 C C . GLU A 1 105 ? -13.331 8.670 -1.899 1.00 90.31 105 GLU A C 1
ATOM 782 O O . GLU A 1 105 ? -14.424 8.634 -1.338 1.00 90.31 105 GLU A O 1
ATOM 787 N N . SER A 1 106 ? -12.284 7.969 -1.452 1.00 88.75 106 SER A N 1
ATOM 788 C CA . SER A 1 106 ? -12.354 6.995 -0.351 1.00 88.75 106 SER A CA 1
ATOM 789 C C . SER A 1 106 ? -11.583 7.440 0.893 1.00 88.75 106 SER A C 1
ATOM 791 O O . SER A 1 106 ? -11.980 7.144 2.022 1.00 88.75 106 SER A O 1
ATOM 793 N N . LEU A 1 107 ? -10.468 8.151 0.704 1.00 86.81 107 LEU A N 1
ATOM 794 C CA . LEU A 1 107 ? -9.631 8.615 1.804 1.00 86.81 107 LEU A CA 1
ATOM 795 C C . LEU A 1 107 ? -10.207 9.884 2.466 1.00 86.81 107 LEU A C 1
ATOM 797 O O . LEU A 1 107 ? -10.746 10.752 1.782 1.00 86.81 107 LEU A O 1
ATOM 801 N N . PRO A 1 108 ? -10.031 10.067 3.785 1.00 81.94 108 PRO A N 1
ATOM 802 C CA . PRO A 1 108 ? -10.470 11.255 4.493 1.00 81.94 108 PRO A CA 1
ATOM 803 C C . PRO A 1 108 ? -9.792 12.513 3.970 1.00 81.94 108 PRO A C 1
ATOM 805 O O . PRO A 1 108 ? -8.582 12.548 3.724 1.00 81.94 108 PRO A O 1
ATOM 808 N N . ALA A 1 109 ? -10.559 13.600 3.926 1.00 82.81 109 ALA A N 1
ATOM 809 C CA . ALA A 1 109 ? -10.096 14.892 3.427 1.00 82.81 109 ALA A CA 1
ATOM 810 C C . ALA A 1 109 ? -8.836 15.421 4.145 1.00 82.81 109 ALA A C 1
ATOM 812 O O . ALA A 1 109 ? -8.008 16.098 3.535 1.00 82.81 109 ALA A O 1
ATOM 813 N N . HIS A 1 110 ? -8.660 15.106 5.432 1.00 81.56 110 HIS A N 1
ATOM 814 C CA . HIS A 1 110 ? -7.511 15.574 6.209 1.00 81.56 110 HIS A CA 1
ATOM 815 C C . HIS A 1 110 ? -6.215 14.793 5.915 1.00 81.56 110 HIS A C 1
ATOM 817 O O . HIS A 1 110 ? -5.129 15.335 6.116 1.00 81.56 110 HIS A O 1
ATOM 823 N N . SER A 1 111 ? -6.301 13.548 5.426 1.00 82.75 111 SER A N 1
ATOM 824 C CA . SER A 1 111 ? -5.138 12.676 5.196 1.00 82.75 111 SER A CA 1
ATOM 825 C C . SER A 1 111 ? -4.797 12.496 3.715 1.00 82.75 111 SER A C 1
ATOM 827 O O . SER A 1 111 ? -3.624 12.300 3.389 1.00 82.75 111 SER A O 1
ATOM 829 N N . VAL A 1 112 ? -5.776 12.639 2.810 1.00 86.75 112 VAL A N 1
ATOM 830 C CA . VAL A 1 112 ? -5.633 12.348 1.371 1.00 86.75 112 VAL A CA 1
ATOM 831 C C . VAL A 1 112 ? -4.408 13.006 0.730 1.00 86.75 112 VAL A C 1
ATOM 833 O O . VAL A 1 112 ? -3.642 12.323 0.055 1.00 86.75 112 VAL A O 1
ATOM 836 N N . ARG A 1 113 ? -4.150 14.295 0.996 1.00 87.06 113 ARG A N 1
ATOM 837 C CA . ARG A 1 113 ? -2.999 15.013 0.413 1.00 87.06 113 ARG A CA 1
ATOM 838 C C . ARG A 1 113 ? -1.664 14.395 0.824 1.00 87.06 113 ARG A C 1
ATOM 840 O O . ARG A 1 113 ? -0.774 14.246 -0.006 1.00 87.06 113 ARG A O 1
ATOM 847 N N . ARG A 1 114 ?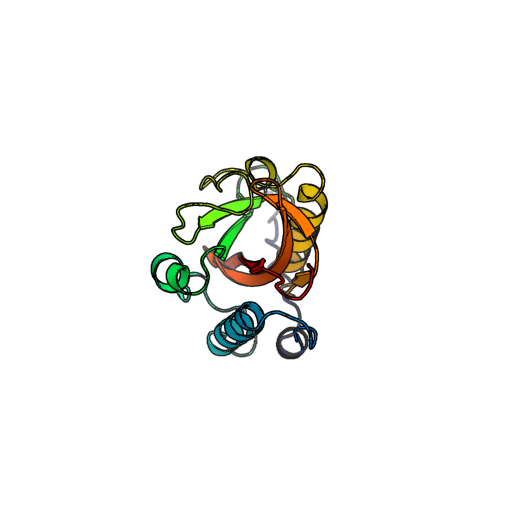 -1.530 14.009 2.097 1.00 88.06 114 ARG A N 1
ATOM 848 C CA . ARG A 1 114 ? -0.309 13.385 2.628 1.00 88.06 114 ARG A CA 1
ATOM 849 C C . ARG A 1 114 ? -0.125 11.975 2.071 1.00 88.06 114 ARG A C 1
ATOM 851 O O . ARG A 1 114 ? 0.991 11.610 1.720 1.00 88.06 114 ARG A O 1
ATOM 858 N N . VAL A 1 115 ? -1.210 11.205 1.965 1.00 90.25 115 VAL A N 1
ATOM 859 C CA . VAL A 1 115 ? -1.173 9.849 1.399 1.00 90.25 115 VAL A CA 1
ATOM 860 C C . VAL A 1 115 ? -0.778 9.885 -0.076 1.00 90.25 115 VAL A C 1
ATOM 862 O O . VAL A 1 115 ? 0.135 9.166 -0.468 1.00 90.25 115 VAL A O 1
ATOM 865 N N . GLN A 1 116 ? -1.402 10.757 -0.874 1.00 91.25 116 GLN A N 1
ATOM 866 C CA . GLN A 1 116 ? -1.065 10.907 -2.290 1.00 91.25 116 GLN A CA 1
ATOM 867 C C . GLN A 1 116 ? 0.383 11.361 -2.489 1.00 91.25 116 GLN A C 1
ATOM 869 O O . GLN A 1 116 ? 1.073 10.792 -3.327 1.00 91.25 116 GLN A O 1
ATOM 874 N N . ALA A 1 117 ? 0.863 12.335 -1.708 1.00 89.81 117 ALA A N 1
ATOM 875 C CA . ALA A 1 117 ? 2.254 12.780 -1.788 1.00 89.81 117 ALA A CA 1
ATOM 876 C C . ALA A 1 117 ? 3.238 11.633 -1.506 1.00 89.81 117 ALA A C 1
ATOM 878 O O . ALA A 1 117 ? 4.150 11.408 -2.294 1.00 89.81 117 ALA A O 1
ATOM 879 N N . ALA A 1 118 ? 3.004 10.858 -0.443 1.00 90.88 118 ALA A N 1
ATOM 880 C CA . ALA A 1 118 ? 3.862 9.729 -0.099 1.00 90.88 118 ALA A CA 1
ATOM 881 C C . ALA A 1 118 ? 3.810 8.604 -1.146 1.00 90.88 118 ALA A C 1
ATOM 883 O O . ALA A 1 118 ? 4.829 7.997 -1.445 1.00 90.88 118 ALA A O 1
ATOM 884 N N . PHE A 1 119 ? 2.642 8.309 -1.722 1.00 93.38 119 PHE A N 1
ATOM 885 C CA . PHE A 1 119 ? 2.535 7.331 -2.809 1.00 93.38 119 PHE A CA 1
ATOM 886 C C . PHE A 1 119 ? 3.261 7.794 -4.074 1.00 93.38 119 PHE A C 1
ATOM 888 O O . PHE A 1 119 ? 4.002 7.012 -4.662 1.00 93.38 119 PHE A O 1
ATOM 895 N N . ARG A 1 120 ? 3.123 9.068 -4.456 1.00 90.81 120 ARG A N 1
ATOM 896 C CA . ARG A 1 120 ? 3.875 9.629 -5.587 1.00 90.81 120 ARG A CA 1
ATOM 897 C C . ARG A 1 120 ? 5.379 9.583 -5.356 1.00 90.81 120 ARG A C 1
ATOM 899 O O . ARG A 1 120 ? 6.115 9.312 -6.292 1.00 90.81 120 ARG A O 1
ATOM 906 N N . GLU A 1 121 ? 5.835 9.817 -4.130 1.00 89.56 121 GLU A N 1
ATOM 907 C CA . GLU A 1 121 ? 7.251 9.687 -3.788 1.00 89.56 121 GLU A CA 1
ATOM 908 C C . GLU A 1 121 ? 7.744 8.247 -3.978 1.00 89.56 121 GLU A C 1
ATOM 910 O O . GLU A 1 121 ? 8.780 8.048 -4.610 1.00 89.56 121 GLU A O 1
ATOM 915 N N . VAL A 1 122 ? 6.981 7.241 -3.532 1.00 91.38 122 VAL A N 1
ATOM 916 C CA . VAL A 1 122 ? 7.325 5.824 -3.760 1.00 91.38 122 VAL A CA 1
ATOM 917 C C . VAL A 1 122 ? 7.359 5.500 -5.258 1.00 91.38 122 VAL A C 1
ATOM 919 O O . VAL A 1 122 ? 8.283 4.830 -5.703 1.00 91.38 122 VAL A O 1
ATOM 922 N N . ILE A 1 123 ? 6.406 6.000 -6.052 1.00 88.69 123 ILE A N 1
ATOM 923 C CA . ILE A 1 123 ? 6.379 5.801 -7.516 1.00 88.69 123 ILE A CA 1
ATOM 924 C C . ILE A 1 123 ? 7.592 6.458 -8.180 1.00 88.69 123 ILE A C 1
ATOM 926 O O . ILE A 1 123 ? 8.269 5.839 -8.996 1.00 88.69 123 ILE A O 1
ATOM 930 N N . ALA A 1 124 ? 7.888 7.706 -7.812 1.00 84.81 124 ALA A N 1
ATOM 931 C CA . ALA A 1 124 ? 8.958 8.488 -8.419 1.00 84.81 124 ALA A CA 1
ATOM 932 C C . ALA A 1 124 ? 10.356 7.963 -8.067 1.00 84.81 124 ALA A C 1
ATOM 934 O O . ALA A 1 124 ? 11.273 8.088 -8.875 1.00 84.81 124 ALA A O 1
ATOM 935 N N . THR A 1 125 ? 10.525 7.414 -6.861 1.00 84.81 125 THR A N 1
ATOM 936 C CA . THR A 1 125 ? 11.833 6.995 -6.334 1.00 84.81 125 THR A CA 1
ATOM 937 C C . THR A 1 125 ? 12.022 5.483 -6.306 1.00 84.81 125 THR A C 1
ATOM 939 O O . THR A 1 125 ? 13.144 5.021 -6.151 1.00 84.81 125 THR A O 1
ATOM 942 N N . GLY A 1 126 ? 10.959 4.684 -6.386 1.00 85.44 126 GLY A N 1
ATOM 943 C CA . GLY A 1 126 ? 11.024 3.250 -6.100 1.00 85.44 126 GLY A CA 1
ATOM 944 C C . GLY A 1 126 ? 11.384 2.919 -4.644 1.00 85.44 126 GLY A C 1
ATOM 945 O O . GLY A 1 126 ? 11.730 1.775 -4.356 1.00 85.44 126 GLY A O 1
ATOM 946 N N . MET A 1 127 ? 11.332 3.882 -3.717 1.00 87.88 127 MET A N 1
ATOM 947 C CA . MET A 1 127 ? 11.617 3.639 -2.300 1.00 87.88 127 MET A CA 1
ATOM 948 C C . MET A 1 127 ? 10.341 3.313 -1.534 1.00 87.88 127 MET A C 1
ATOM 950 O O . MET A 1 127 ? 9.431 4.142 -1.530 1.00 87.88 127 MET A O 1
ATOM 954 N N . PRO A 1 128 ? 10.261 2.170 -0.827 1.00 92.25 128 PRO A N 1
ATOM 955 C CA . PRO A 1 128 ? 9.150 1.905 0.074 1.00 92.25 128 PRO A CA 1
ATOM 956 C C . PRO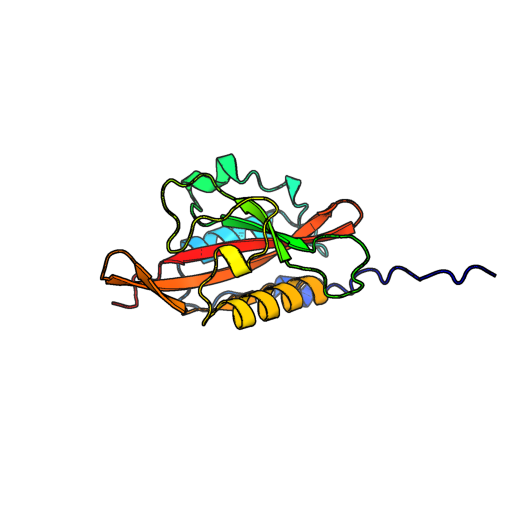 A 1 128 ? 8.959 3.005 1.127 1.00 92.25 128 PRO A C 1
ATOM 958 O O . PRO A 1 128 ? 9.911 3.628 1.597 1.00 92.25 128 PRO A O 1
ATOM 961 N N . SER A 1 129 ? 7.711 3.208 1.541 1.00 92.81 129 SER A N 1
ATOM 962 C CA . SER A 1 129 ? 7.317 4.215 2.527 1.00 92.81 129 SER A CA 1
ATOM 963 C C . SER A 1 129 ? 6.487 3.570 3.627 1.00 92.81 129 SER A C 1
ATOM 965 O O . SER A 1 129 ? 5.515 2.869 3.348 1.00 92.81 129 SER A O 1
ATOM 967 N N . TYR A 1 130 ? 6.826 3.850 4.885 1.00 92.00 130 TYR A N 1
ATOM 968 C CA . TYR A 1 130 ? 6.007 3.487 6.037 1.00 92.00 130 TYR A CA 1
ATOM 969 C C . TYR A 1 130 ? 5.679 4.723 6.872 1.00 92.00 130 TYR A C 1
ATOM 971 O O . TYR A 1 130 ? 6.544 5.555 7.136 1.00 92.00 130 TYR A O 1
ATOM 979 N N . PHE A 1 131 ? 4.419 4.851 7.281 1.00 85.62 131 PHE A N 1
ATOM 980 C CA . PHE A 1 131 ? 3.933 5.944 8.116 1.00 85.62 131 PHE A CA 1
ATOM 981 C C . PHE A 1 131 ? 3.051 5.390 9.233 1.00 85.62 131 PHE A C 1
ATOM 983 O O . PHE A 1 131 ? 2.106 4.655 8.960 1.00 85.62 131 PHE A O 1
ATOM 990 N N . GLU A 1 132 ? 3.362 5.728 10.484 1.00 66.06 132 GLU A N 1
ATOM 991 C CA . GLU A 1 132 ? 2.856 4.988 11.646 1.00 66.06 132 GLU A CA 1
ATOM 992 C C . GLU A 1 132 ? 1.429 5.321 12.068 1.00 66.06 132 GLU A C 1
ATOM 994 O O . GLU A 1 132 ? 0.725 4.414 12.503 1.00 66.06 132 GLU A O 1
ATOM 999 N N . ILE A 1 133 ? 1.004 6.586 11.986 1.00 70.12 133 ILE A N 1
ATOM 1000 C CA . ILE A 1 133 ? -0.250 6.999 12.623 1.00 70.12 133 ILE A CA 1
ATOM 1001 C C . ILE A 1 133 ? -1.030 7.944 11.724 1.00 70.12 133 ILE A C 1
ATOM 1003 O O . ILE A 1 133 ? -0.718 9.127 11.590 1.00 70.12 133 ILE A O 1
ATOM 1007 N N . THR A 1 134 ? -2.117 7.431 11.166 1.00 62.06 134 THR A N 1
ATOM 1008 C CA . THR A 1 134 ? -3.316 8.247 10.957 1.00 62.06 134 THR A CA 1
ATOM 1009 C C . THR A 1 134 ? -4.348 7.726 11.949 1.00 62.06 134 THR A C 1
ATOM 1011 O O . THR A 1 134 ? -4.553 6.513 11.988 1.00 62.06 134 THR A O 1
ATOM 1014 N N . THR A 1 135 ? -4.930 8.589 12.783 1.00 63.56 135 THR A N 1
ATOM 1015 C CA . THR A 1 135 ? -6.051 8.213 13.649 1.00 63.56 135 THR A CA 1
ATOM 1016 C C . THR A 1 135 ? -7.379 8.532 12.970 1.00 63.56 135 THR A C 1
ATOM 1018 O O . THR A 1 135 ? -7.495 9.506 12.223 1.00 63.56 135 THR A O 1
ATOM 1021 N N . TRP A 1 136 ? -8.362 7.654 13.161 1.00 66.81 136 TRP A N 1
ATOM 1022 C CA . TRP A 1 136 ? -9.620 7.652 12.416 1.00 66.81 136 TRP A CA 1
ATOM 1023 C C . TRP A 1 136 ? -10.767 7.408 13.375 1.00 66.81 136 TRP A C 1
ATOM 1025 O O . TRP A 1 136 ? -10.673 6.525 14.208 1.00 66.81 136 TRP A O 1
ATOM 1035 N N . LEU A 1 137 ? -11.885 8.104 13.211 1.00 59.84 137 LEU A N 1
ATOM 1036 C CA . LEU A 1 137 ? -13.131 7.690 13.850 1.00 59.84 137 LEU A CA 1
ATOM 1037 C C . LEU A 1 137 ? -13.770 6.580 13.005 1.00 59.84 137 LEU A C 1
ATOM 1039 O O . LEU A 1 137 ? -14.226 6.842 11.892 1.00 59.84 137 LEU A O 1
ATOM 1043 N N . HIS A 1 138 ? -13.798 5.360 13.533 1.00 61.00 138 HIS A N 1
ATOM 1044 C CA . HIS A 1 138 ? -14.474 4.198 12.956 1.00 61.00 138 HIS A CA 1
ATOM 1045 C C . HIS A 1 138 ? -15.448 3.635 13.997 1.00 61.00 138 HIS A C 1
ATOM 1047 O O . HIS A 1 138 ? -15.040 3.327 15.114 1.00 61.00 138 HIS A O 1
ATOM 1053 N N . ASP A 1 139 ? -16.742 3.564 13.670 1.00 62.31 139 ASP A N 1
ATOM 1054 C CA . ASP A 1 139 ? -17.802 3.069 14.568 1.00 62.31 139 ASP A CA 1
ATOM 1055 C C . ASP A 1 139 ? -17.776 3.674 15.990 1.00 62.31 139 ASP A C 1
ATOM 1057 O O . ASP A 1 139 ? -17.985 3.001 16.997 1.00 62.31 139 ASP A O 1
ATOM 1061 N N . GLY A 1 140 ? -17.499 4.979 16.085 1.00 64.50 140 GLY A N 1
ATOM 1062 C CA . GLY A 1 140 ? -17.446 5.710 17.357 1.00 64.50 140 GLY A CA 1
ATOM 1063 C C . GLY A 1 140 ? -16.166 5.504 18.174 1.00 64.50 140 GLY A C 1
ATOM 1064 O O . GLY A 1 140 ? -16.070 6.056 19.268 1.00 64.50 140 GLY A O 1
ATOM 1065 N N . SER A 1 141 ? -15.185 4.764 17.650 1.00 63.88 141 SER A N 1
ATOM 1066 C CA . SER A 1 141 ? -13.876 4.537 18.274 1.00 63.88 141 SER A CA 1
ATOM 1067 C C . SER A 1 141 ? -12.744 5.118 17.426 1.00 63.88 141 SER A C 1
ATOM 1069 O O . SER A 1 141 ? -12.832 5.152 16.199 1.00 63.88 141 SER A O 1
ATOM 1071 N N . GLU A 1 142 ? -11.674 5.580 18.073 1.00 69.50 142 GLU A N 1
ATOM 1072 C CA . GLU A 1 142 ? -10.467 6.018 17.375 1.00 69.50 142 GLU A CA 1
ATOM 1073 C C . GLU A 1 142 ? -9.635 4.788 16.976 1.00 69.50 142 GLU A C 1
ATOM 1075 O O . GLU A 1 142 ? -9.160 4.039 17.824 1.00 69.50 142 GLU A O 1
ATOM 1080 N N . LEU A 1 143 ? -9.497 4.543 15.676 1.00 75.25 143 LEU A N 1
ATOM 1081 C CA . LEU A 1 143 ? -8.653 3.503 15.111 1.00 75.25 143 LEU A CA 1
ATOM 1082 C C . LEU A 1 143 ? -7.356 4.145 14.628 1.00 75.25 143 LEU A C 1
ATOM 1084 O O . LEU A 1 143 ? -7.376 4.994 13.739 1.00 75.25 143 LEU A O 1
ATOM 1088 N N . ALA A 1 144 ? -6.221 3.734 15.182 1.00 81.06 144 ALA A N 1
ATOM 1089 C CA . ALA A 1 144 ? -4.914 4.110 14.665 1.00 81.06 144 ALA A CA 1
ATOM 1090 C C . ALA A 1 144 ? -4.477 3.117 13.578 1.00 81.06 144 ALA A C 1
ATOM 1092 O O . ALA A 1 144 ? -4.487 1.902 13.784 1.00 81.06 144 ALA A O 1
ATOM 1093 N N . LEU A 1 145 ? -4.087 3.635 12.412 1.00 85.31 145 LEU A N 1
ATOM 1094 C CA . LEU A 1 145 ? -3.584 2.833 11.297 1.00 85.31 145 LEU A CA 1
ATOM 1095 C C . LEU A 1 145 ? -2.165 3.252 10.920 1.00 85.31 145 LEU A C 1
ATOM 1097 O O . LEU A 1 145 ? -1.903 4.437 10.685 1.00 85.31 145 LEU A O 1
ATOM 1101 N N . GLY A 1 146 ? -1.299 2.255 10.752 1.00 89.38 146 GLY A N 1
ATOM 1102 C CA . GLY A 1 146 ? -0.064 2.387 9.991 1.00 89.38 146 GLY A CA 1
ATOM 1103 C C . GLY A 1 146 ? -0.323 2.161 8.502 1.00 89.38 146 GLY A C 1
ATOM 1104 O O . GLY A 1 146 ? -1.144 1.323 8.134 1.00 89.38 146 GLY A O 1
ATOM 1105 N N . ARG A 1 147 ? 0.386 2.886 7.637 1.00 92.62 147 ARG A N 1
ATOM 1106 C CA . ARG A 1 147 ? 0.342 2.733 6.176 1.00 92.62 147 ARG A CA 1
ATOM 1107 C C . ARG A 1 147 ? 1.719 2.343 5.670 1.00 92.62 147 ARG A C 1
ATOM 1109 O O . ARG A 1 147 ? 2.674 3.097 5.841 1.00 92.62 147 ARG A O 1
ATOM 1116 N N . LEU A 1 148 ? 1.787 1.207 4.999 1.00 95.38 148 LEU A N 1
ATOM 1117 C CA . LEU A 1 148 ? 2.933 0.759 4.225 1.00 95.38 148 LEU A CA 1
ATOM 1118 C C . LEU A 1 148 ? 2.619 0.914 2.736 1.00 95.38 148 LEU A C 1
ATOM 1120 O O . LEU A 1 148 ? 1.526 0.565 2.301 1.00 95.38 148 LEU A O 1
ATOM 1124 N N . ALA A 1 149 ? 3.572 1.414 1.961 1.00 95.75 149 ALA A N 1
ATOM 1125 C CA . ALA A 1 149 ? 3.574 1.332 0.510 1.00 95.75 149 ALA A CA 1
ATOM 1126 C C . ALA A 1 149 ? 4.900 0.766 0.026 1.00 95.75 149 ALA A C 1
ATOM 1128 O O . ALA A 1 149 ? 5.961 1.245 0.426 1.00 95.75 149 ALA A O 1
ATOM 1129 N N . VAL A 1 150 ? 4.821 -0.220 -0.856 1.00 95.25 150 VAL A N 1
ATOM 1130 C CA . VAL A 1 150 ? 5.970 -0.808 -1.543 1.00 95.25 150 VAL A CA 1
ATOM 1131 C C . VAL A 1 150 ? 5.734 -0.725 -3.055 1.00 95.25 150 VAL A C 1
ATOM 1133 O O . VAL A 1 150 ? 4.591 -0.896 -3.489 1.00 95.25 150 VAL A O 1
ATOM 1136 N N . PRO A 1 151 ? 6.762 -0.434 -3.866 1.00 94.19 151 PRO A N 1
ATOM 1137 C CA . PRO A 1 151 ? 6.615 -0.396 -5.314 1.00 94.19 151 PRO A CA 1
ATOM 1138 C C . PRO A 1 151 ? 6.522 -1.810 -5.891 1.00 94.19 151 PRO A C 1
ATOM 1140 O O . PRO A 1 151 ? 7.106 -2.756 -5.353 1.00 94.19 151 PRO A O 1
ATOM 1143 N N . VAL A 1 152 ? 5.829 -1.937 -7.015 1.00 93.44 152 VAL A N 1
ATOM 1144 C CA . VAL A 1 152 ? 5.794 -3.143 -7.851 1.00 93.44 152 VAL A CA 1
ATOM 1145 C C . VAL A 1 152 ? 5.896 -2.743 -9.320 1.00 93.44 152 VAL A C 1
ATOM 1147 O O . VAL A 1 152 ? 5.526 -1.626 -9.692 1.00 93.44 152 VAL A O 1
ATOM 1150 N N . GLU A 1 153 ? 6.418 -3.634 -10.158 1.00 90.75 153 GLU A N 1
ATOM 1151 C CA . GLU A 1 153 ? 6.434 -3.403 -11.603 1.00 90.75 153 GLU A CA 1
ATOM 1152 C C . GLU A 1 153 ? 5.004 -3.533 -12.140 1.00 90.75 153 GLU A C 1
ATOM 1154 O O . GLU A 1 153 ? 4.368 -4.581 -12.010 1.00 90.75 153 GLU A O 1
ATOM 1159 N N . GLY A 1 154 ? 4.486 -2.438 -12.692 1.00 84.31 154 GLY A N 1
ATOM 1160 C CA . GLY A 1 154 ? 3.201 -2.394 -13.374 1.00 84.31 154 GLY A CA 1
ATOM 1161 C C . GLY A 1 154 ? 3.331 -2.712 -14.866 1.00 84.31 154 GLY A C 1
ATOM 1162 O O . GLY A 1 154 ? 4.393 -3.077 -15.381 1.00 84.31 154 GLY A O 1
ATOM 1163 N N . ALA A 1 155 ? 2.226 -2.570 -15.597 1.00 78.88 155 ALA A N 1
ATOM 1164 C CA . ALA A 1 155 ? 2.202 -2.853 -17.028 1.00 78.88 155 ALA A CA 1
ATOM 1165 C C . ALA A 1 155 ? 3.117 -1.897 -17.816 1.00 78.88 155 ALA A C 1
ATOM 1167 O O . ALA A 1 155 ? 3.216 -0.711 -17.516 1.00 78.88 155 ALA A O 1
ATOM 1168 N N . LEU A 1 156 ? 3.751 -2.405 -18.880 1.00 74.81 156 LEU A N 1
ATOM 1169 C CA . LEU A 1 156 ? 4.573 -1.605 -19.804 1.00 74.81 156 LEU A CA 1
ATOM 1170 C C . LEU A 1 156 ? 5.724 -0.833 -19.118 1.00 74.81 156 LEU A C 1
ATOM 1172 O O . LEU A 1 156 ? 6.166 0.196 -19.625 1.00 74.81 156 LEU A O 1
ATOM 1176 N N . GLY A 1 157 ? 6.224 -1.335 -17.985 1.00 72.06 157 GLY A N 1
ATOM 1177 C CA . GLY A 1 157 ? 7.315 -0.707 -17.236 1.00 72.06 157 GLY A CA 1
ATOM 1178 C C . GLY A 1 157 ? 6.882 0.470 -16.357 1.00 72.06 157 GLY A C 1
ATOM 1179 O O . GLY A 1 157 ? 7.745 1.238 -15.927 1.00 72.06 157 GLY A O 1
ATOM 1180 N N . SER A 1 158 ? 5.576 0.628 -16.093 1.00 81.38 158 SER A N 1
ATOM 1181 C CA . SER A 1 158 ? 5.086 1.557 -15.072 1.00 81.38 158 SER A CA 1
ATOM 1182 C C . SER A 1 158 ? 5.485 1.100 -13.667 1.00 81.38 158 SER A C 1
ATOM 1184 O O . SER A 1 158 ? 5.838 -0.058 -13.438 1.00 81.38 158 SER A O 1
ATOM 1186 N N . VAL A 1 159 ? 5.416 2.023 -12.709 1.00 86.00 159 VAL A N 1
ATOM 1187 C CA . VAL A 1 159 ? 5.561 1.708 -11.287 1.00 86.00 159 VAL A CA 1
ATOM 1188 C C . VAL A 1 159 ? 4.195 1.829 -10.641 1.00 86.00 159 VAL A C 1
ATOM 1190 O O . VAL A 1 159 ? 3.630 2.920 -10.561 1.00 86.00 159 VAL A O 1
ATOM 1193 N N . ASP A 1 160 ? 3.693 0.696 -10.174 1.00 92.00 160 ASP A N 1
ATOM 1194 C CA . ASP A 1 160 ? 2.502 0.624 -9.344 1.00 92.00 160 ASP A CA 1
ATOM 1195 C C . ASP A 1 160 ? 2.932 0.490 -7.874 1.00 92.00 160 ASP A C 1
ATOM 1197 O O . ASP A 1 160 ? 4.116 0.379 -7.534 1.00 92.00 160 ASP A O 1
ATOM 1201 N N . LEU A 1 161 ? 1.959 0.500 -6.970 1.00 94.75 161 LEU A N 1
ATOM 1202 C CA . LEU A 1 161 ? 2.180 0.354 -5.539 1.00 94.75 161 LEU A CA 1
ATOM 1203 C C . LEU A 1 161 ? 1.292 -0.741 -4.979 1.00 94.75 161 LEU A C 1
ATOM 1205 O O . LEU A 1 161 ? 0.102 -0.789 -5.286 1.00 94.75 161 LEU A O 1
ATOM 1209 N N . LEU A 1 162 ? 1.831 -1.515 -4.046 1.00 96.94 162 LEU A N 1
ATOM 1210 C CA . LEU A 1 162 ? 1.021 -2.216 -3.060 1.00 96.94 162 LEU A CA 1
ATOM 1211 C C . LEU A 1 162 ? 0.967 -1.369 -1.794 1.00 96.94 162 LEU A C 1
ATOM 1213 O O . LEU A 1 162 ? 1.994 -1.086 -1.173 1.00 96.94 162 LEU A O 1
ATOM 1217 N N . ALA A 1 163 ? -0.238 -0.952 -1.425 1.00 95.56 163 ALA A N 1
ATOM 1218 C CA . ALA A 1 163 ? -0.519 -0.174 -0.234 1.00 95.56 163 ALA A CA 1
ATOM 1219 C C . ALA A 1 163 ? -1.265 -1.033 0.788 1.00 95.56 163 ALA A C 1
ATOM 1221 O O . ALA A 1 163 ? -2.340 -1.557 0.505 1.00 95.56 163 ALA A O 1
ATOM 1222 N N . LEU A 1 164 ? -0.699 -1.148 1.985 1.00 94.69 164 LEU A N 1
ATOM 1223 C CA . LEU A 1 164 ? -1.268 -1.892 3.097 1.00 94.69 164 LEU A CA 1
ATOM 1224 C C . LEU A 1 164 ? -1.542 -0.944 4.263 1.00 94.69 164 LEU A C 1
ATOM 1226 O O . LEU A 1 164 ? -0.630 -0.280 4.765 1.00 94.69 164 LEU A O 1
ATOM 1230 N N . TRP A 1 165 ? -2.784 -0.934 4.736 1.00 92.12 165 TRP A N 1
ATOM 1231 C CA . TRP A 1 165 ? -3.137 -0.335 6.020 1.00 92.12 165 TRP A CA 1
ATOM 1232 C C . TRP A 1 165 ? -3.159 -1.417 7.105 1.00 92.12 165 TRP A C 1
ATOM 1234 O O . TRP A 1 165 ? -3.708 -2.496 6.907 1.00 92.12 165 TRP A O 1
ATOM 1244 N N . VAL A 1 166 ? -2.548 -1.146 8.257 1.00 90.00 166 VAL A N 1
ATOM 1245 C CA . VAL A 1 166 ? -2.489 -2.077 9.394 1.00 90.00 166 VAL A CA 1
ATOM 1246 C C . VAL A 1 166 ? -2.994 -1.400 10.666 1.00 90.00 166 VAL A C 1
ATOM 1248 O O . VAL A 1 166 ? -2.505 -0.317 10.994 1.00 90.00 166 VAL A O 1
ATOM 1251 N N . PRO A 1 167 ? -3.932 -2.013 11.408 1.00 86.38 167 PRO A N 1
ATOM 1252 C CA . PRO A 1 167 ? -4.281 -1.565 12.751 1.00 86.38 167 PRO A CA 1
ATOM 1253 C C . PRO A 1 167 ? -3.064 -1.497 13.677 1.00 86.38 167 PRO A C 1
ATOM 1255 O O . PRO A 1 167 ? -2.168 -2.345 13.619 1.00 86.38 167 PRO A O 1
ATOM 1258 N N . ARG A 1 168 ? -3.033 -0.461 14.515 1.00 80.12 168 ARG A N 1
ATOM 1259 C CA . ARG A 1 168 ? -2.064 -0.267 15.597 1.00 80.12 168 ARG A CA 1
ATOM 1260 C C . ARG A 1 168 ? -2.767 -0.570 16.918 1.00 80.12 168 ARG A C 1
ATOM 1262 O O . ARG A 1 168 ? -3.467 0.277 17.458 1.00 80.12 168 ARG A O 1
ATOM 1269 N N . ASP A 1 169 ? -2.599 -1.790 17.421 1.00 70.12 169 ASP A N 1
ATOM 1270 C CA . ASP A 1 169 ? -3.195 -2.215 18.699 1.00 70.12 169 ASP A CA 1
ATOM 1271 C C . ASP A 1 169 ? -2.499 -1.595 19.923 1.00 70.12 169 ASP A C 1
ATOM 1273 O O . ASP A 1 169 ? -3.025 -1.652 21.034 1.00 70.12 169 ASP A O 1
ATOM 1277 N N . ASP A 1 170 ? -1.313 -1.019 19.719 1.00 66.12 170 ASP A N 1
ATOM 1278 C CA . ASP A 1 170 ? -0.467 -0.382 20.729 1.00 66.12 170 ASP A CA 1
ATOM 1279 C C . ASP A 1 170 ? -0.861 1.070 21.043 1.00 66.12 170 ASP A C 1
ATOM 1281 O O . ASP A 1 170 ? -0.303 1.674 21.957 1.00 66.12 170 ASP A O 1
ATOM 1285 N N . ILE A 1 171 ? -1.821 1.624 20.300 1.00 59.06 171 ILE A N 1
ATOM 1286 C CA . ILE A 1 171 ? -2.345 2.979 20.474 1.00 59.06 171 ILE A CA 1
ATOM 1287 C C . ILE A 1 171 ? -3.825 2.831 20.835 1.00 59.06 171 ILE A C 1
ATOM 1289 O O . ILE A 1 171 ? -4.674 2.676 19.958 1.00 59.06 171 ILE A O 1
ATOM 1293 N N . ARG A 1 172 ? -4.116 2.806 22.136 1.00 52.12 172 ARG A N 1
ATOM 1294 C CA . ARG A 1 172 ? -5.469 2.821 22.706 1.00 52.12 172 ARG A CA 1
ATOM 1295 C C . ARG A 1 172 ? -5.580 3.920 23.746 1.00 52.12 172 ARG A C 1
ATOM 1297 O O . ARG A 1 172 ? -4.580 4.124 24.471 1.00 52.12 172 ARG A O 1
#

Secondary structure (DSSP, 8-state):
-----------PPPHHHHHH----TTS-HHHHHHHHHHHHTS-TTSPPBGGG--HHHHTTT-TTEEEEEE--SSS-TTPPEEEEEE---S--SSSPP-TTSBGGGTS-TTTHHHHHHHHHHHHHH---EEEEEEEEEETTEEEEEEEEEEEEE-GGG-EEEEEEEEE-TT--